Protein AF-A0A6U7CLS9-F1 (afdb_monomer_lite)

Organism: NCBI:txid156173

Radius of gyration: 16.1 Å; chains: 1; bounding box: 38×61×33 Å

Foldseek 3Di:
DPDQPQKFKFKFKQWDADDDDDDDDRPRLRFDDGDGDDQPPDDFDDADDDVVLCVVFVFKTKMKIWMAMNNRTAQWWKKFKDQVNDTFKIWIFDDQADQDPPDPRHRGTMTIMMGGDDFFTFIWMWIAGPVRRIDTNDGDPVRTDTDDTHDPPDD

Secondary structure (DSSP, 8-state):
--------EEEEEEE-----SS-------EE----------PPPPPSS--HHHHHH---EEEEEEEEEETTEE--S-EEEEEETTEEEEEE---EEPP--TT-TTTTPEEEEEEEE--TTPEEEEEEE-TT--EEEE---TT--EE------S--

Sequence (155 aa):
MSPILVTKALLALLVLGTFEYGTCASTAAIAIREVEKRQMQSASLPSQLDSSVVSAYPDSMSAVAVITIDGVDQTGGIIGAFIGDELRGVTLPRVTFPMVPGYEYGGRTAYTFLIYGEEGDTVTFMFQDGASNQYRLDTDPSQTITFAKDTEAGK

pLDDT: mean 72.74, std 22.41, range [29.53, 95.44]

Structure (mmCIF, N/CA/C/O backbone):
data_AF-A0A6U7CLS9-F1
#
_entry.id   AF-A0A6U7CLS9-F1
#
loop_
_atom_site.group_PDB
_atom_site.id
_atom_site.type_symbol
_atom_site.label_atom_id
_atom_site.label_alt_id
_atom_site.label_comp_id
_atom_site.label_asym_id
_atom_site.label_entity_id
_atom_site.label_seq_id
_atom_site.pdbx_PDB_ins_code
_atom_site.Cartn_x
_atom_site.Cartn_y
_atom_site.Cartn_z
_atom_site.occupancy
_atom_site.B_iso_or_equiv
_atom_site.auth_seq_id
_atom_site.auth_comp_id
_atom_site.auth_asym_id
_atom_site.auth_atom_id
_atom_site.pdbx_PDB_model_num
ATOM 1 N N . MET A 1 1 ? 5.422 -34.556 -3.347 1.00 36.81 1 MET A N 1
ATOM 2 C CA . MET A 1 1 ? 5.672 -33.333 -2.557 1.00 36.81 1 MET A CA 1
ATOM 3 C C . MET A 1 1 ? 5.940 -32.221 -3.551 1.00 36.81 1 MET A C 1
ATOM 5 O O . MET A 1 1 ? 6.990 -32.239 -4.178 1.00 36.81 1 MET A O 1
ATOM 9 N N . SER A 1 2 ? 4.962 -31.351 -3.801 1.00 29.53 2 SER A N 1
ATOM 10 C CA . SER A 1 2 ? 5.183 -30.176 -4.652 1.00 29.53 2 SER A CA 1
ATOM 11 C C . SER A 1 2 ? 6.082 -29.192 -3.902 1.00 29.53 2 SER A C 1
ATOM 13 O O . SER A 1 2 ? 5.854 -28.994 -2.706 1.00 29.53 2 SER A O 1
ATOM 15 N N . PRO A 1 3 ? 7.104 -28.606 -4.545 1.00 32.16 3 PRO A N 1
ATOM 16 C CA . PRO A 1 3 ? 7.940 -27.611 -3.895 1.00 32.16 3 PRO A CA 1
ATOM 17 C C . PRO A 1 3 ? 7.072 -26.410 -3.504 1.00 32.16 3 PRO A C 1
ATOM 19 O O . PRO A 1 3 ? 6.315 -25.884 -4.320 1.00 32.16 3 PRO A O 1
ATOM 22 N N . ILE A 1 4 ? 7.165 -26.006 -2.238 1.00 32.31 4 ILE A N 1
ATOM 23 C CA . ILE A 1 4 ? 6.610 -24.748 -1.744 1.00 32.31 4 ILE A CA 1
ATOM 24 C C . ILE A 1 4 ? 7.375 -23.642 -2.475 1.00 32.31 4 ILE A C 1
ATOM 26 O O . ILE A 1 4 ? 8.549 -23.405 -2.200 1.00 32.31 4 ILE A O 1
ATOM 30 N N . LEU A 1 5 ? 6.739 -23.033 -3.476 1.00 37.22 5 LEU A N 1
ATOM 31 C CA . LEU A 1 5 ? 7.309 -21.908 -4.207 1.00 37.22 5 LEU A CA 1
ATOM 32 C C . LEU A 1 5 ? 7.259 -20.689 -3.277 1.00 37.22 5 LEU A C 1
ATOM 34 O O . LEU A 1 5 ? 6.181 -20.149 -3.016 1.00 37.22 5 LEU A O 1
ATOM 38 N N . VAL A 1 6 ? 8.412 -20.318 -2.723 1.00 37.59 6 VAL A N 1
ATOM 39 C CA . VAL A 1 6 ? 8.579 -19.093 -1.936 1.00 37.59 6 VAL A CA 1
ATOM 40 C C . VAL A 1 6 ? 8.468 -17.924 -2.908 1.00 37.59 6 VAL A C 1
ATOM 42 O O . VAL A 1 6 ? 9.320 -17.782 -3.779 1.00 37.59 6 VAL A O 1
ATOM 45 N N . THR A 1 7 ? 7.397 -17.141 -2.784 1.00 44.53 7 THR A N 1
ATOM 46 C CA . THR A 1 7 ? 7.140 -15.961 -3.614 1.00 44.53 7 THR A CA 1
ATOM 47 C C . THR A 1 7 ? 7.388 -14.703 -2.782 1.00 44.53 7 THR A C 1
ATOM 49 O O . THR A 1 7 ? 6.717 -14.505 -1.774 1.00 44.53 7 THR A O 1
ATOM 52 N N . LYS A 1 8 ? 8.353 -13.877 -3.187 1.00 52.78 8 LYS A N 1
ATOM 53 C CA . LYS A 1 8 ? 8.808 -12.637 -2.540 1.00 52.78 8 LYS A CA 1
ATOM 54 C C . LYS A 1 8 ? 7.921 -11.473 -2.963 1.00 52.78 8 LYS A C 1
ATOM 56 O O . LYS A 1 8 ? 7.530 -11.438 -4.117 1.00 52.78 8 LYS A O 1
ATOM 61 N N . ALA A 1 9 ? 7.659 -10.495 -2.103 1.00 47.50 9 ALA A N 1
ATOM 62 C CA . ALA A 1 9 ? 6.965 -9.264 -2.484 1.00 47.50 9 ALA A CA 1
ATOM 63 C C . ALA A 1 9 ? 7.645 -8.034 -1.860 1.00 47.50 9 ALA A C 1
ATOM 65 O O . ALA A 1 9 ? 8.201 -8.128 -0.772 1.00 47.50 9 ALA A O 1
ATOM 66 N N . LEU A 1 10 ? 7.629 -6.904 -2.566 1.00 53.41 10 LEU A N 1
ATOM 67 C CA . LEU A 1 10 ? 8.251 -5.631 -2.207 1.00 53.41 10 LEU A CA 1
ATOM 68 C C . LEU A 1 10 ? 7.244 -4.508 -2.460 1.00 53.41 10 LEU A C 1
ATOM 70 O O . LEU A 1 10 ? 6.628 -4.448 -3.527 1.00 53.41 10 LEU A O 1
ATOM 74 N N . LEU A 1 11 ? 7.131 -3.611 -1.482 1.00 55.12 11 LEU A N 1
ATOM 75 C CA . LEU A 1 11 ? 6.315 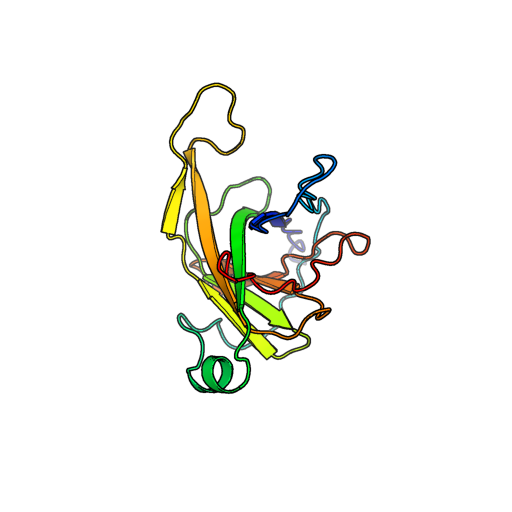-2.405 -1.527 1.00 55.12 11 LEU A CA 1
ATOM 76 C C . LEU A 1 11 ? 7.216 -1.195 -1.260 1.00 55.12 11 LEU A C 1
ATOM 78 O O . LEU A 1 11 ? 7.710 -1.022 -0.150 1.00 55.12 11 LEU A O 1
ATOM 82 N N . ALA A 1 12 ? 7.417 -0.349 -2.267 1.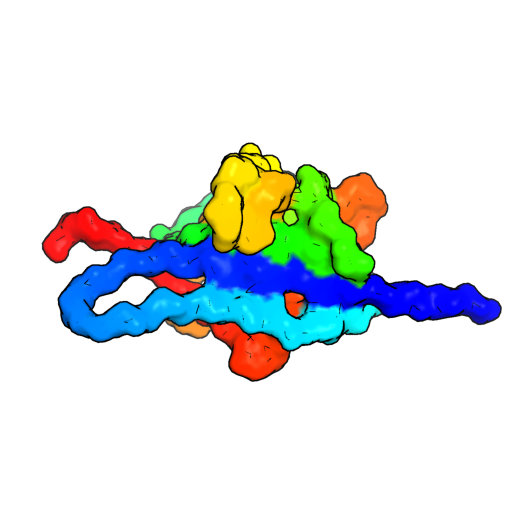00 57.91 12 ALA A N 1
ATOM 83 C CA . ALA A 1 12 ? 8.032 0.962 -2.069 1.00 57.91 12 ALA A CA 1
ATOM 84 C C . ALA A 1 12 ? 6.918 1.998 -1.892 1.00 57.91 12 ALA A C 1
ATOM 86 O O . ALA A 1 12 ? 6.199 2.252 -2.859 1.00 57.91 12 ALA A O 1
ATOM 87 N N . LEU A 1 13 ? 6.760 2.555 -0.684 1.00 54.56 13 LEU A N 1
ATOM 88 C CA . LEU A 1 13 ? 5.718 3.538 -0.376 1.00 54.56 13 LEU A CA 1
ATOM 89 C C . LEU A 1 13 ? 6.297 4.956 -0.281 1.00 54.56 13 LEU A C 1
ATOM 91 O O . LEU A 1 13 ? 7.225 5.212 0.486 1.00 54.56 13 LEU A O 1
ATOM 95 N N . LEU A 1 14 ? 5.708 5.890 -1.025 1.00 55.72 14 LEU A N 1
ATOM 96 C CA . LEU A 1 14 ? 5.905 7.324 -0.841 1.00 55.72 14 LEU A CA 1
ATOM 97 C C . LEU A 1 14 ? 4.666 7.887 -0.130 1.00 55.72 14 LEU A C 1
ATOM 99 O O . LEU A 1 14 ? 3.586 7.933 -0.723 1.00 55.72 14 LEU A O 1
ATOM 103 N N . VAL A 1 15 ? 4.825 8.290 1.132 1.00 52.12 15 VAL A N 1
ATOM 104 C CA . VAL A 1 15 ? 3.798 9.026 1.887 1.00 52.12 15 VAL A CA 1
ATOM 105 C C . VAL A 1 15 ? 4.051 10.516 1.682 1.00 52.12 15 VAL A C 1
ATOM 107 O O . VAL A 1 15 ? 5.160 11.001 1.914 1.00 52.12 15 VAL A O 1
ATOM 110 N N . LEU A 1 16 ? 3.045 11.238 1.192 1.00 49.38 16 LEU A N 1
ATOM 111 C CA . LEU A 1 16 ? 3.146 12.666 0.901 1.00 49.38 16 LEU A CA 1
ATOM 112 C C . LEU A 1 16 ? 2.577 13.465 2.079 1.00 49.38 16 LEU A C 1
ATOM 114 O O . LEU A 1 16 ? 1.377 13.675 2.151 1.00 49.38 16 LEU A O 1
ATOM 118 N N . GLY A 1 17 ? 3.441 13.922 2.987 1.00 36.91 17 GLY A N 1
ATOM 119 C CA . GLY A 1 17 ? 3.078 14.895 4.024 1.00 36.91 17 GLY A CA 1
ATOM 120 C C . GLY A 1 17 ? 3.594 16.296 3.684 1.00 36.91 17 GLY A C 1
ATOM 121 O O . GLY A 1 17 ? 4.707 16.440 3.172 1.00 36.91 17 GLY A O 1
ATOM 122 N N . THR A 1 18 ? 2.821 17.343 3.975 1.00 39.19 18 THR A N 1
ATOM 123 C CA . THR A 1 18 ? 3.306 18.735 3.942 1.00 39.19 18 THR A CA 1
ATOM 124 C C . THR A 1 18 ? 3.872 19.146 5.303 1.00 39.19 18 THR A C 1
ATOM 126 O O . THR A 1 18 ? 3.248 18.898 6.330 1.00 39.19 18 THR A O 1
ATOM 129 N N . PHE A 1 19 ? 5.051 19.780 5.306 1.00 39.16 19 PHE A N 1
ATOM 130 C CA . PHE A 1 19 ? 5.805 20.176 6.505 1.00 39.16 19 PHE A CA 1
ATOM 131 C C . PHE A 1 19 ? 5.932 21.706 6.600 1.00 39.16 19 PHE A C 1
ATOM 133 O O . PHE A 1 19 ? 6.358 22.346 5.636 1.00 39.16 19 PHE A O 1
ATOM 140 N N . GLU A 1 20 ? 5.642 22.284 7.769 1.00 38.44 20 GLU A N 1
ATOM 141 C CA . GLU A 1 20 ? 6.049 23.650 8.117 1.00 38.44 20 GLU A CA 1
ATOM 142 C C . GLU A 1 20 ? 7.467 23.647 8.721 1.00 38.44 20 GLU A C 1
ATOM 144 O O . GLU A 1 20 ? 7.766 22.903 9.648 1.00 38.44 20 GLU A O 1
ATOM 149 N N . TYR A 1 21 ? 8.338 24.476 8.136 1.00 37.03 21 TYR A N 1
ATOM 150 C CA . TYR A 1 21 ? 9.641 24.966 8.614 1.00 37.03 21 TYR A CA 1
ATOM 151 C C . TYR A 1 21 ? 10.510 24.058 9.513 1.00 37.03 21 TYR A C 1
ATOM 153 O O . TYR A 1 21 ? 10.413 24.084 10.736 1.00 37.03 21 TYR A O 1
ATOM 161 N N . GLY A 1 22 ? 11.541 23.448 8.911 1.00 34.97 22 GLY A N 1
ATOM 162 C CA . GLY A 1 22 ? 12.797 23.139 9.610 1.00 34.97 22 GLY A CA 1
ATOM 163 C C . GLY A 1 22 ? 13.329 21.725 9.393 1.00 34.97 22 GLY A C 1
ATOM 164 O O . GLY A 1 22 ? 12.819 20.768 9.955 1.00 34.97 22 GLY A O 1
ATOM 165 N N . THR A 1 23 ? 14.433 21.630 8.642 1.00 31.28 23 THR A N 1
ATOM 166 C CA . THR A 1 23 ? 15.280 20.438 8.415 1.00 31.28 23 THR A CA 1
ATOM 167 C C . THR A 1 23 ? 14.608 19.229 7.750 1.00 31.28 23 THR A C 1
ATOM 169 O O . THR A 1 23 ? 13.877 18.452 8.347 1.00 31.28 23 THR A O 1
ATOM 172 N N . CYS A 1 24 ? 14.934 19.080 6.465 1.00 37.06 24 CYS A N 1
ATOM 173 C CA . CYS A 1 24 ? 14.480 18.053 5.537 1.00 37.06 24 CYS A CA 1
ATOM 174 C C . CYS A 1 24 ? 14.824 16.628 6.006 1.00 37.06 24 CYS A C 1
ATOM 176 O O . CYS A 1 24 ? 15.984 16.220 5.966 1.00 37.06 24 CYS A O 1
ATOM 178 N N . ALA A 1 25 ? 13.797 15.863 6.365 1.00 32.41 25 ALA A N 1
ATOM 179 C CA . ALA A 1 25 ? 13.785 14.416 6.222 1.00 32.41 25 ALA A CA 1
ATOM 180 C C . ALA A 1 25 ? 12.374 14.006 5.784 1.00 32.41 25 ALA A C 1
ATOM 182 O O . ALA A 1 25 ? 11.478 13.834 6.605 1.00 32.41 25 ALA A O 1
ATOM 183 N N . SER A 1 26 ? 12.151 13.873 4.473 1.00 36.66 26 SER A N 1
ATOM 184 C CA . SER A 1 26 ? 11.050 13.039 3.995 1.00 36.66 26 SER A CA 1
ATOM 185 C C . SER A 1 26 ? 11.383 11.609 4.418 1.00 36.66 26 SER A C 1
ATOM 187 O O . SER A 1 26 ? 12.264 10.985 3.819 1.00 36.66 26 SER A O 1
ATOM 189 N N . THR A 1 27 ? 10.751 11.092 5.468 1.00 33.88 27 THR A N 1
ATOM 190 C CA . THR A 1 27 ? 10.906 9.678 5.816 1.00 33.88 27 THR A CA 1
ATOM 191 C C . THR A 1 27 ? 10.124 8.867 4.790 1.00 33.88 27 THR A C 1
ATOM 193 O O . THR A 1 27 ? 8.955 8.551 4.977 1.00 33.88 27 THR A O 1
ATOM 196 N N . ALA A 1 28 ? 10.769 8.548 3.669 1.00 35.47 28 ALA A N 1
ATOM 197 C CA . ALA A 1 28 ? 10.371 7.405 2.869 1.00 35.47 28 ALA A CA 1
ATOM 198 C C . ALA A 1 28 ? 10.652 6.164 3.724 1.00 35.47 28 ALA A C 1
ATOM 200 O O . ALA A 1 28 ? 11.810 5.797 3.931 1.00 35.47 28 ALA A O 1
ATOM 201 N N . ALA A 1 29 ? 9.609 5.546 4.271 1.00 36.50 29 ALA A N 1
ATOM 202 C CA . ALA A 1 29 ? 9.735 4.216 4.847 1.00 36.50 29 ALA A CA 1
ATOM 203 C C . ALA A 1 29 ? 9.916 3.226 3.684 1.00 36.50 29 ALA A C 1
ATOM 205 O O . ALA A 1 29 ? 8.953 2.744 3.090 1.00 36.50 29 ALA A O 1
ATOM 206 N N . ILE A 1 30 ? 11.170 2.997 3.289 1.00 36.25 30 ILE A N 1
ATOM 207 C CA . ILE A 1 30 ? 11.533 1.954 2.327 1.00 36.25 30 ILE A CA 1
ATOM 208 C C . ILE A 1 30 ? 11.671 0.660 3.118 1.00 36.25 30 ILE A C 1
ATOM 210 O O . ILE A 1 30 ? 12.746 0.351 3.640 1.00 36.25 30 ILE A O 1
ATOM 214 N N . ALA A 1 31 ? 10.580 -0.092 3.218 1.00 37.28 31 ALA A N 1
ATOM 215 C CA . ALA A 1 31 ? 10.583 -1.369 3.907 1.00 37.28 31 ALA A CA 1
ATOM 216 C C . ALA A 1 31 ? 11.083 -2.470 2.975 1.00 37.28 31 ALA A C 1
ATOM 218 O O . ALA A 1 31 ? 10.461 -2.784 1.964 1.00 37.28 31 ALA A O 1
ATOM 219 N N . ILE A 1 32 ? 12.236 -3.049 3.316 1.00 33.94 32 ILE A N 1
ATOM 220 C CA . ILE A 1 32 ? 12.917 -4.067 2.511 1.00 33.94 32 ILE A CA 1
ATOM 221 C C . ILE A 1 32 ? 12.986 -5.366 3.318 1.00 33.94 32 ILE A C 1
ATOM 223 O O . ILE A 1 32 ? 13.885 -5.488 4.145 1.00 33.94 32 ILE A O 1
ATOM 227 N N . ARG A 1 33 ? 12.114 -6.359 3.058 1.00 36.28 33 ARG A N 1
ATOM 228 C CA . ARG A 1 33 ? 12.432 -7.787 3.308 1.00 36.28 33 ARG A CA 1
ATOM 229 C C . ARG A 1 33 ? 11.422 -8.799 2.747 1.00 36.28 33 ARG A C 1
ATOM 231 O O . ARG A 1 33 ? 10.295 -8.465 2.423 1.00 36.28 33 ARG A O 1
ATOM 238 N N . GLU A 1 34 ? 11.900 -10.044 2.623 1.00 38.44 34 GLU A N 1
ATOM 239 C CA . GLU A 1 34 ? 11.202 -11.240 2.121 1.00 38.44 34 GLU A CA 1
ATOM 240 C C . GLU A 1 34 ? 9.943 -11.599 2.922 1.00 38.44 34 GLU A C 1
ATOM 242 O O . GLU A 1 34 ? 9.990 -11.669 4.149 1.00 38.44 34 GLU A O 1
ATOM 247 N N . VAL A 1 35 ? 8.858 -11.934 2.214 1.00 39.41 35 VAL A N 1
ATOM 248 C CA . VAL A 1 35 ? 7.608 -12.429 2.808 1.00 39.41 35 VAL A CA 1
ATOM 249 C C . VAL A 1 35 ? 7.396 -13.893 2.435 1.00 39.41 35 VAL A C 1
ATOM 251 O O . VAL A 1 35 ? 7.465 -14.264 1.264 1.00 39.41 35 VAL A O 1
ATOM 254 N N . GLU A 1 36 ? 7.137 -14.740 3.434 1.00 42.09 36 GLU A N 1
ATOM 255 C CA . GLU A 1 36 ? 6.694 -16.119 3.228 1.00 42.09 36 GLU A CA 1
ATOM 256 C C . GLU A 1 36 ? 5.210 -16.163 2.843 1.00 42.09 36 GLU A C 1
ATOM 258 O O . GLU A 1 36 ? 4.348 -15.516 3.437 1.00 42.09 36 GLU A O 1
ATOM 263 N N . LYS A 1 37 ? 4.899 -16.995 1.851 1.00 35.97 37 LYS A N 1
ATOM 264 C CA . LYS A 1 37 ? 3.568 -17.177 1.274 1.00 35.97 37 LYS A CA 1
ATOM 265 C C . LYS A 1 37 ? 2.591 -17.772 2.301 1.00 35.97 37 LYS A C 1
ATOM 267 O O . LYS A 1 37 ? 2.462 -18.989 2.405 1.00 35.97 37 LYS A O 1
ATOM 272 N N . ARG A 1 38 ? 1.847 -16.938 3.032 1.00 41.53 38 ARG A N 1
ATOM 273 C CA . ARG A 1 38 ? 0.609 -17.375 3.698 1.00 41.53 38 ARG A CA 1
ATOM 274 C C . ARG A 1 38 ? -0.552 -17.162 2.742 1.00 41.53 38 ARG A C 1
ATOM 276 O O . ARG A 1 38 ? -1.019 -16.043 2.568 1.00 41.53 38 ARG A O 1
ATOM 283 N N . GLN A 1 39 ? -1.018 -18.247 2.126 1.00 36.31 39 GLN A N 1
ATOM 284 C CA . GLN A 1 39 ? -2.328 -18.275 1.479 1.00 36.31 39 GLN A CA 1
ATOM 285 C C . GLN A 1 39 ? -3.381 -18.126 2.580 1.00 36.31 39 GLN A C 1
ATOM 287 O O . GLN A 1 39 ? -3.844 -19.111 3.152 1.00 36.31 39 GLN A O 1
ATOM 292 N N . MET A 1 40 ? -3.704 -16.886 2.944 1.00 44.12 40 MET A N 1
ATOM 293 C CA . MET A 1 40 ? -4.923 -16.625 3.686 1.00 44.12 40 MET A CA 1
ATOM 294 C C . MET A 1 40 ? -6.055 -16.819 2.693 1.00 44.12 40 MET A C 1
ATOM 296 O O . MET A 1 40 ? -6.155 -16.110 1.698 1.00 44.12 40 MET A O 1
ATOM 300 N N . GLN A 1 41 ? -6.872 -17.837 2.932 1.00 40.09 41 GLN A N 1
ATOM 301 C CA . GLN A 1 41 ? -8.119 -18.068 2.219 1.00 40.09 41 GLN A CA 1
ATOM 302 C C . GLN A 1 41 ? -9.124 -16.989 2.656 1.00 40.09 41 GLN A C 1
ATOM 304 O O . GLN A 1 41 ? -10.116 -17.275 3.316 1.00 40.09 41 GLN A O 1
ATOM 309 N N . SER A 1 42 ? -8.801 -15.723 2.385 1.00 49.91 42 SER A N 1
ATOM 310 C CA . SER A 1 42 ? -9.704 -14.598 2.572 1.00 49.91 42 SER A CA 1
ATOM 311 C C . SER A 1 42 ? -10.545 -14.433 1.307 1.00 49.91 42 SER A C 1
ATOM 313 O O . SER A 1 42 ? -10.170 -14.902 0.226 1.00 49.91 42 SER A O 1
ATOM 315 N N . ALA A 1 43 ? -11.715 -13.812 1.438 1.00 65.69 43 ALA A N 1
ATOM 316 C CA . ALA A 1 43 ? -12.477 -13.378 0.277 1.00 65.69 43 ALA A CA 1
ATOM 317 C C . ALA A 1 43 ? -11.575 -12.533 -0.645 1.00 65.69 43 ALA A C 1
ATOM 319 O O . ALA A 1 43 ? -10.672 -11.836 -0.179 1.00 65.69 43 ALA A O 1
ATOM 320 N N . SER A 1 44 ? -11.797 -12.606 -1.959 1.00 82.12 44 SER A N 1
ATOM 321 C CA . SER A 1 44 ? -11.090 -11.747 -2.913 1.00 82.12 44 SER A CA 1
ATOM 322 C C . SER A 1 44 ? -11.181 -10.284 -2.478 1.00 82.12 44 SER A C 1
ATOM 324 O O . SER A 1 44 ? -12.255 -9.845 -2.057 1.00 82.12 44 SER A O 1
ATOM 326 N N . LEU A 1 45 ? -10.090 -9.530 -2.624 1.00 89.12 45 LEU A N 1
ATOM 327 C CA . LEU A 1 45 ? -10.106 -8.091 -2.402 1.00 89.12 45 LEU A CA 1
ATOM 328 C C . LEU A 1 45 ? -11.200 -7.461 -3.276 1.00 89.12 45 LEU A C 1
ATOM 330 O O . LEU A 1 45 ? -11.277 -7.770 -4.472 1.00 89.12 45 LEU A O 1
ATOM 334 N N . PRO A 1 46 ? -12.054 -6.594 -2.710 1.00 90.75 46 PRO A N 1
ATOM 335 C CA . PRO A 1 46 ? -13.038 -5.880 -3.504 1.00 90.75 46 PRO A CA 1
ATOM 336 C C . PRO A 1 46 ? -12.326 -4.892 -4.434 1.00 90.75 46 PRO A C 1
ATOM 338 O O . PRO A 1 46 ? -11.222 -4.436 -4.159 1.00 90.75 46 PRO A O 1
ATOM 341 N N . SER A 1 47 ? -12.961 -4.512 -5.540 1.00 88.56 47 SER A N 1
ATOM 342 C CA . SER A 1 47 ? -12.407 -3.496 -6.446 1.00 88.56 47 SER A CA 1
ATOM 343 C C . SER A 1 47 ? -12.579 -2.061 -5.933 1.00 88.56 47 SER A C 1
ATOM 345 O O . SER A 1 47 ? -12.045 -1.131 -6.536 1.00 88.56 47 SER A O 1
ATOM 347 N N . GLN A 1 48 ? -13.377 -1.863 -4.879 1.00 90.25 48 GLN A N 1
ATOM 348 C CA . GLN A 1 48 ? -13.725 -0.566 -4.296 1.00 90.25 48 GLN A CA 1
ATOM 349 C C . GLN A 1 48 ? -13.917 -0.692 -2.783 1.00 90.25 48 GLN A C 1
ATOM 351 O O . GLN A 1 48 ? -14.281 -1.759 -2.289 1.00 90.25 48 GLN A O 1
ATOM 356 N N . LEU A 1 49 ? -13.644 0.396 -2.062 1.00 92.25 49 LEU A N 1
ATOM 357 C CA . LEU A 1 49 ? -13.853 0.476 -0.621 1.00 92.25 49 LEU A CA 1
ATOM 358 C C . LEU A 1 49 ? -15.346 0.678 -0.334 1.00 92.25 49 LEU A C 1
ATOM 360 O O . LEU A 1 49 ? -16.028 1.374 -1.088 1.00 92.25 49 LEU A O 1
ATOM 364 N N . ASP A 1 50 ? -15.850 0.090 0.749 1.00 91.88 50 ASP A N 1
ATOM 365 C CA . ASP A 1 50 ? -17.227 0.322 1.180 1.00 91.88 50 ASP A CA 1
ATOM 366 C C . ASP A 1 50 ? -17.403 1.779 1.643 1.00 91.88 50 ASP A C 1
ATOM 368 O O . ASP A 1 50 ? -16.587 2.319 2.392 1.00 91.88 50 ASP A O 1
ATOM 372 N N . SER A 1 51 ? -18.488 2.423 1.210 1.00 89.75 51 SER A N 1
ATOM 373 C CA . SER A 1 51 ? -18.815 3.802 1.595 1.00 89.75 51 SER A CA 1
ATOM 374 C C . SER A 1 51 ? -18.981 4.003 3.106 1.00 89.75 51 SER A C 1
ATOM 376 O O . SER A 1 51 ? -18.761 5.107 3.601 1.00 89.75 51 SER A O 1
ATOM 378 N N . SER A 1 52 ? -19.340 2.950 3.846 1.00 91.69 52 SER A N 1
ATOM 379 C CA . SER A 1 52 ? -19.458 2.991 5.304 1.00 91.69 52 SER A CA 1
ATOM 380 C C . SER A 1 52 ? -18.120 3.288 5.981 1.00 91.69 52 SER A C 1
ATOM 382 O O . SER A 1 52 ? -18.089 4.100 6.904 1.00 91.69 52 SER A O 1
ATOM 384 N N . VAL A 1 53 ? -17.013 2.740 5.468 1.00 92.06 53 VAL A N 1
ATOM 385 C CA . VAL A 1 53 ? -15.657 3.020 5.971 1.00 92.06 53 VAL A CA 1
ATOM 386 C C . VAL A 1 53 ? -15.328 4.501 5.799 1.00 92.06 53 VAL A C 1
ATOM 388 O O . VAL A 1 53 ? -14.901 5.154 6.745 1.00 92.06 53 VAL A O 1
ATOM 391 N N . VAL A 1 54 ? -15.616 5.066 4.624 1.00 90.69 54 VAL A N 1
ATOM 392 C CA . VAL A 1 54 ? -15.390 6.495 4.342 1.00 90.69 54 VAL A CA 1
ATOM 393 C C . VAL A 1 54 ? -16.197 7.387 5.290 1.00 90.69 54 VAL A C 1
ATOM 395 O O . VAL A 1 54 ? -15.727 8.437 5.709 1.00 90.69 54 VAL A O 1
ATOM 398 N N . SER A 1 55 ? -17.417 6.977 5.649 1.00 90.88 55 SER A N 1
ATOM 399 C CA . SER A 1 55 ? -18.246 7.734 6.596 1.00 90.88 55 SER A CA 1
ATOM 400 C C . SER A 1 55 ? -17.829 7.572 8.061 1.00 90.88 55 SER A C 1
ATOM 402 O O . SER A 1 55 ? -18.114 8.453 8.869 1.00 90.88 55 SER A O 1
ATOM 404 N N . ALA A 1 56 ? -17.182 6.456 8.407 1.00 94.31 56 ALA A N 1
ATOM 405 C CA . ALA A 1 56 ? -16.736 6.164 9.765 1.00 94.31 56 ALA A CA 1
ATOM 406 C C . ALA A 1 56 ? -15.407 6.857 10.103 1.00 94.31 56 ALA A C 1
ATOM 408 O O . ALA A 1 56 ? -15.199 7.235 11.253 1.00 94.31 56 ALA A O 1
ATOM 409 N N . TYR A 1 57 ? -14.546 7.058 9.102 1.00 93.00 57 TYR A N 1
ATOM 410 C CA . TYR A 1 57 ? -13.200 7.606 9.262 1.00 93.00 57 TYR A CA 1
ATOM 411 C C . TYR A 1 57 ? -13.053 8.887 8.435 1.00 93.00 57 TYR A C 1
ATOM 413 O O . TYR A 1 57 ? -12.863 8.810 7.221 1.00 93.00 57 TYR A O 1
ATOM 421 N N . PRO A 1 58 ? -13.168 10.072 9.063 1.00 87.25 58 PRO A N 1
ATOM 422 C CA . PRO A 1 58 ? -13.141 11.347 8.348 1.00 87.25 58 PRO A CA 1
ATOM 423 C C . PRO A 1 58 ? -11.743 11.726 7.842 1.00 87.25 58 PRO A C 1
ATOM 425 O O . PRO A 1 58 ? -11.636 12.526 6.914 1.00 87.25 58 PRO A O 1
ATOM 428 N N . ASP A 1 59 ? -10.692 11.166 8.443 1.00 91.44 59 ASP A N 1
ATOM 429 C CA . ASP A 1 59 ? -9.306 11.410 8.064 1.00 91.44 59 ASP A CA 1
ATOM 430 C C . ASP A 1 59 ? -8.836 10.387 7.016 1.00 91.44 59 ASP A C 1
ATOM 432 O O . ASP A 1 59 ? -9.198 9.204 7.045 1.00 91.44 59 ASP A O 1
ATOM 436 N N . SER A 1 60 ? -7.982 10.838 6.095 1.00 90.88 60 SER A N 1
ATOM 437 C CA . SER A 1 60 ? -7.364 9.988 5.074 1.00 90.88 60 SER A CA 1
ATOM 438 C C . SER A 1 60 ? -5.865 10.235 4.947 1.00 90.88 60 SER A C 1
ATOM 440 O O . SER A 1 60 ? -5.419 11.353 5.165 1.00 90.88 60 SER A O 1
ATOM 442 N N . MET A 1 61 ? -5.113 9.217 4.537 1.00 89.12 61 MET A N 1
ATOM 443 C CA . MET A 1 61 ? -3.698 9.278 4.167 1.00 89.12 61 MET A CA 1
ATOM 444 C C . MET A 1 61 ? -3.538 8.924 2.686 1.00 89.12 61 MET A C 1
ATOM 446 O O . MET A 1 61 ? -4.058 7.899 2.229 1.00 89.12 61 MET A O 1
ATOM 450 N N . SER A 1 62 ? -2.778 9.730 1.948 1.00 86.88 62 SER A N 1
ATOM 451 C CA . SER A 1 62 ? -2.421 9.469 0.554 1.00 86.88 62 SER A CA 1
ATOM 452 C C . SER A 1 62 ? -1.115 8.689 0.444 1.00 86.88 62 SER A C 1
ATOM 454 O O . SER A 1 62 ? -0.085 9.066 1.006 1.00 86.88 62 SER A O 1
ATOM 456 N N . ALA A 1 63 ? -1.133 7.620 -0.352 1.00 84.69 63 ALA A N 1
ATOM 457 C CA . ALA A 1 63 ? 0.039 6.784 -0.559 1.00 84.69 63 ALA A CA 1
ATOM 458 C C . ALA A 1 63 ? 0.251 6.434 -2.037 1.00 84.69 63 ALA A C 1
ATOM 460 O O . ALA A 1 63 ? -0.697 6.209 -2.799 1.00 84.69 63 ALA A O 1
ATOM 461 N N . VAL A 1 64 ? 1.523 6.373 -2.437 1.00 86.81 64 VAL A N 1
ATOM 462 C CA . VAL A 1 64 ? 1.940 5.913 -3.766 1.00 86.81 64 VAL A CA 1
ATOM 463 C C . VAL A 1 64 ? 2.854 4.711 -3.621 1.00 86.81 64 VAL A C 1
ATOM 465 O O . VAL A 1 64 ? 3.854 4.781 -2.914 1.00 86.81 64 VAL A O 1
ATOM 468 N N . ALA A 1 65 ? 2.517 3.624 -4.308 1.00 85.69 65 ALA A N 1
ATOM 469 C CA . ALA A 1 65 ? 3.191 2.345 -4.193 1.00 85.69 65 ALA A CA 1
ATOM 470 C C . ALA A 1 65 ? 3.694 1.816 -5.537 1.00 85.69 65 ALA A C 1
ATOM 472 O O . ALA A 1 65 ? 2.986 1.891 -6.542 1.00 85.69 65 ALA A O 1
ATOM 473 N N . VAL A 1 66 ? 4.875 1.196 -5.534 1.00 88.00 66 VAL A N 1
ATOM 474 C CA . VAL A 1 66 ? 5.303 0.267 -6.591 1.00 88.00 66 VAL A CA 1
ATOM 475 C C . VAL A 1 66 ? 5.418 -1.128 -5.999 1.00 88.00 66 VAL A C 1
ATOM 477 O O . VAL A 1 66 ? 6.025 -1.302 -4.940 1.00 88.00 66 VAL A O 1
ATOM 480 N N . ILE A 1 67 ? 4.819 -2.102 -6.685 1.00 87.12 67 ILE A N 1
ATOM 481 C CA . ILE A 1 67 ? 4.734 -3.489 -6.230 1.00 87.12 67 ILE A CA 1
ATOM 482 C C . ILE A 1 67 ? 5.666 -4.346 -7.073 1.00 87.12 67 ILE A C 1
ATOM 484 O O . ILE A 1 67 ? 5.541 -4.380 -8.297 1.00 87.12 67 ILE A O 1
ATOM 488 N N . THR A 1 68 ? 6.558 -5.079 -6.422 1.00 85.06 68 THR A N 1
ATOM 489 C CA . THR A 1 68 ? 7.432 -6.056 -7.080 1.00 85.06 68 THR A CA 1
ATOM 490 C C . THR A 1 68 ? 7.252 -7.400 -6.404 1.00 85.06 68 THR A C 1
ATOM 492 O O . THR A 1 68 ? 7.355 -7.483 -5.190 1.00 85.06 68 THR A O 1
ATOM 495 N N . ILE A 1 69 ? 7.002 -8.459 -7.167 1.00 84.56 69 ILE A N 1
ATOM 496 C CA . ILE A 1 69 ? 6.848 -9.822 -6.651 1.00 84.56 69 ILE A CA 1
ATOM 497 C C . ILE A 1 69 ? 7.858 -10.722 -7.353 1.00 84.56 69 ILE A C 1
ATOM 499 O O . ILE A 1 69 ? 7.944 -10.705 -8.574 1.00 84.56 69 ILE A O 1
ATOM 503 N N . ASP A 1 70 ? 8.670 -11.457 -6.595 1.00 83.06 70 ASP A N 1
ATOM 504 C CA . ASP A 1 70 ? 9.774 -12.284 -7.097 1.00 83.06 70 ASP A CA 1
ATOM 505 C C . ASP A 1 70 ? 10.745 -11.513 -8.009 1.00 83.06 70 ASP A C 1
ATOM 507 O O . ASP A 1 70 ? 11.290 -12.046 -8.973 1.00 83.06 70 ASP A O 1
ATOM 511 N N . GLY A 1 71 ? 10.968 -10.228 -7.708 1.00 82.50 71 GLY A N 1
ATOM 512 C CA . GLY A 1 71 ? 11.801 -9.340 -8.529 1.00 82.50 71 GLY A CA 1
ATOM 513 C C . GLY A 1 71 ? 11.121 -8.837 -9.811 1.00 82.50 71 GLY A C 1
ATOM 514 O O . GLY A 1 71 ? 11.764 -8.149 -10.598 1.00 82.50 71 GLY A O 1
ATOM 515 N N . VAL A 1 72 ? 9.837 -9.146 -10.016 1.00 87.38 72 VAL A N 1
ATOM 516 C CA . VAL A 1 72 ? 9.041 -8.724 -11.174 1.00 87.38 72 VAL A CA 1
ATOM 517 C C . VAL A 1 72 ? 8.036 -7.651 -10.774 1.00 87.38 72 VAL A C 1
ATOM 519 O O . VAL A 1 72 ? 7.179 -7.867 -9.913 1.00 87.38 72 VAL A O 1
ATOM 522 N N . ASP A 1 73 ? 8.112 -6.496 -11.426 1.00 89.12 73 ASP A N 1
ATOM 523 C CA . ASP A 1 73 ? 7.166 -5.403 -11.213 1.00 89.12 73 ASP A CA 1
ATOM 524 C C . ASP A 1 73 ? 5.751 -5.790 -11.643 1.00 89.12 73 ASP A C 1
ATOM 526 O O . ASP A 1 73 ? 5.519 -6.281 -12.749 1.00 89.12 73 ASP A O 1
ATOM 530 N N . GLN A 1 74 ? 4.793 -5.538 -10.757 1.00 90.88 74 GLN A N 1
ATOM 531 C CA . GLN A 1 74 ? 3.391 -5.840 -10.990 1.00 90.88 74 GLN A CA 1
ATOM 532 C C . GLN A 1 74 ? 2.706 -4.655 -11.665 1.00 90.88 74 GLN A C 1
ATOM 534 O O . GLN A 1 74 ? 2.535 -3.583 -11.082 1.00 90.88 74 GLN A O 1
ATOM 539 N N . THR A 1 75 ? 2.266 -4.868 -12.900 1.00 92.94 75 THR A N 1
ATOM 540 C CA . THR A 1 75 ? 1.563 -3.867 -13.717 1.00 92.94 75 THR A CA 1
ATOM 541 C C . THR A 1 75 ? 0.037 -3.984 -13.641 1.00 92.94 75 THR A C 1
ATOM 543 O O . THR A 1 75 ? -0.673 -3.127 -14.159 1.00 92.94 75 THR A O 1
ATOM 546 N N . GLY A 1 76 ? -0.472 -5.033 -12.992 1.00 92.19 76 GLY A N 1
ATOM 547 C CA . GLY A 1 76 ? -1.892 -5.339 -12.826 1.00 92.19 76 GLY A CA 1
ATOM 548 C C . GLY A 1 76 ? -2.155 -5.973 -11.464 1.00 92.19 76 GLY A C 1
ATOM 549 O O . GLY A 1 76 ? -1.246 -6.567 -10.901 1.00 92.19 76 GLY A O 1
ATOM 550 N N . GLY A 1 77 ? -3.386 -5.879 -10.958 1.00 93.12 77 GLY A N 1
ATOM 551 C CA . GLY A 1 77 ? -3.785 -6.431 -9.658 1.00 93.12 77 GLY A CA 1
ATOM 552 C C . GLY A 1 77 ? -4.496 -5.407 -8.777 1.00 93.12 77 GLY A C 1
ATOM 553 O O . GLY A 1 77 ? -4.744 -4.277 -9.201 1.00 93.12 77 GLY A O 1
ATOM 554 N N . ILE A 1 78 ? -4.836 -5.815 -7.558 1.00 94.25 78 ILE A N 1
ATOM 555 C CA . ILE A 1 78 ? -5.506 -4.985 -6.549 1.00 94.25 78 ILE A CA 1
ATOM 556 C C . ILE A 1 78 ? -4.609 -4.912 -5.322 1.00 94.25 78 ILE A C 1
ATOM 558 O O . ILE A 1 78 ? -4.123 -5.942 -4.865 1.00 94.25 78 ILE A O 1
ATOM 562 N N . ILE A 1 79 ? -4.416 -3.721 -4.762 1.00 92.81 79 ILE A N 1
ATOM 563 C CA . ILE A 1 79 ? -3.809 -3.559 -3.436 1.00 92.81 79 ILE A CA 1
ATOM 564 C C . ILE A 1 79 ? -4.876 -3.126 -2.437 1.00 92.81 79 ILE A C 1
ATOM 566 O O . ILE A 1 79 ? -5.642 -2.205 -2.711 1.00 92.81 79 ILE A O 1
ATOM 570 N N . GLY A 1 80 ? -4.915 -3.799 -1.292 1.00 93.38 80 GLY A N 1
ATOM 571 C CA . GLY A 1 80 ? -5.713 -3.442 -0.128 1.00 93.3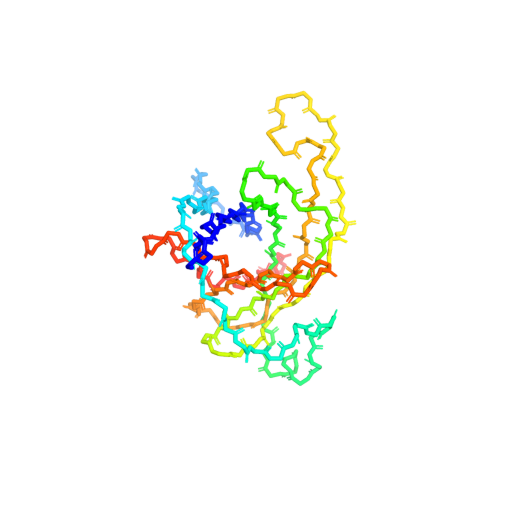8 80 GLY A CA 1
ATOM 572 C C . GLY A 1 80 ? -4.813 -3.010 1.026 1.00 93.38 80 GLY A C 1
ATOM 573 O O . GLY A 1 80 ? -3.781 -3.635 1.272 1.00 93.38 80 GLY A O 1
ATOM 574 N N . ALA A 1 81 ? -5.212 -1.956 1.727 1.00 92.25 81 ALA A N 1
ATOM 575 C CA . ALA A 1 81 ? -4.595 -1.476 2.954 1.00 92.25 81 ALA A CA 1
ATOM 576 C C . ALA A 1 81 ? -5.514 -1.766 4.137 1.00 92.25 81 ALA A C 1
ATOM 578 O O . ALA A 1 81 ? -6.718 -1.527 4.055 1.00 92.25 81 ALA A O 1
ATOM 579 N N . PHE A 1 82 ? -4.941 -2.271 5.220 1.00 92.62 82 PHE A N 1
ATOM 580 C CA . PHE A 1 82 ? -5.658 -2.802 6.368 1.00 92.62 82 PHE A CA 1
ATOM 581 C C . PHE A 1 82 ? -5.167 -2.168 7.661 1.00 92.62 82 PHE A C 1
ATOM 583 O O . PHE A 1 82 ? -3.959 -2.007 7.844 1.00 92.62 82 PHE A O 1
ATOM 590 N N . ILE A 1 83 ? -6.100 -1.887 8.566 1.00 91.50 83 ILE A N 1
ATOM 591 C CA . ILE A 1 83 ? -5.831 -1.529 9.962 1.00 91.50 83 ILE A CA 1
ATOM 592 C C . IL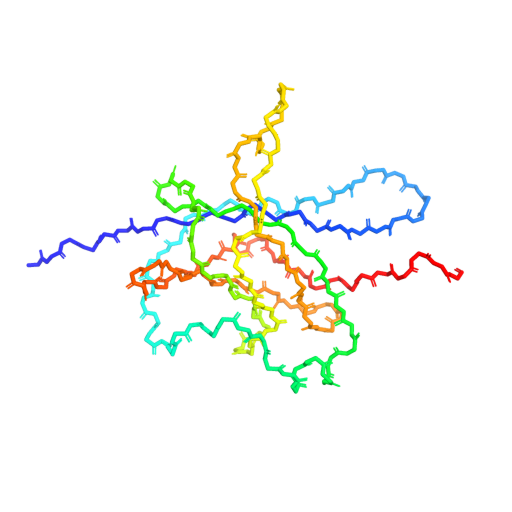E A 1 83 ? -6.442 -2.643 10.813 1.00 91.50 83 ILE A C 1
ATOM 594 O O . ILE A 1 83 ? -7.656 -2.852 10.805 1.00 91.50 83 ILE A O 1
ATOM 598 N N . GLY A 1 84 ? -5.589 -3.431 11.472 1.00 90.50 84 GLY A N 1
ATOM 599 C CA . GLY A 1 84 ? -6.003 -4.728 12.014 1.00 90.50 84 GLY A CA 1
ATOM 600 C C . GLY A 1 84 ? -6.525 -5.642 10.898 1.00 90.50 84 GLY A C 1
ATOM 601 O O . GLY A 1 84 ? -5.805 -5.911 9.937 1.00 90.50 84 GLY A O 1
ATOM 602 N N . ASP A 1 85 ? -7.783 -6.072 11.017 1.00 90.31 85 ASP A N 1
ATOM 603 C CA . ASP A 1 85 ? -8.468 -6.927 10.035 1.00 90.31 85 ASP A CA 1
ATOM 604 C C . ASP A 1 85 ? -9.407 -6.143 9.094 1.00 90.31 85 ASP A C 1
ATOM 606 O O . ASP A 1 85 ? -10.034 -6.725 8.206 1.00 90.31 85 ASP A O 1
ATOM 610 N N . GLU A 1 86 ? -9.531 -4.824 9.268 1.00 93.50 86 GLU A N 1
ATOM 611 C CA . GLU A 1 86 ? -10.464 -4.001 8.500 1.00 93.50 86 GLU A CA 1
ATOM 612 C C . GLU A 1 86 ? -9.797 -3.418 7.251 1.00 93.50 86 GLU A C 1
ATOM 614 O O . GLU A 1 86 ? -8.720 -2.825 7.328 1.00 93.50 86 GLU A O 1
ATOM 619 N N . LEU A 1 87 ? -10.447 -3.558 6.090 1.00 94.50 87 LEU A N 1
ATOM 620 C CA . LEU A 1 87 ? -9.996 -2.941 4.844 1.00 94.50 87 LEU A CA 1
ATOM 621 C C . LEU A 1 87 ? -10.291 -1.437 4.877 1.00 94.50 87 LEU A C 1
ATOM 623 O O . LEU A 1 87 ? -11.444 -1.024 4.963 1.00 94.50 87 LEU A O 1
ATOM 627 N N . ARG A 1 88 ? -9.242 -0.627 4.752 1.00 95.44 88 ARG A N 1
ATOM 628 C CA . ARG A 1 88 ? -9.271 0.835 4.902 1.00 95.44 88 ARG A CA 1
ATOM 629 C C . ARG A 1 88 ? -8.834 1.613 3.677 1.00 95.44 88 ARG A C 1
ATOM 631 O O . ARG A 1 88 ? -9.004 2.824 3.617 1.00 95.44 88 ARG A O 1
ATOM 638 N N . GLY A 1 89 ? -8.291 0.930 2.685 1.00 94.38 89 GLY A N 1
ATOM 639 C CA . GLY A 1 89 ? -7.963 1.515 1.397 1.00 94.38 89 GLY A CA 1
ATOM 640 C C . GLY A 1 89 ? -7.886 0.420 0.356 1.00 94.38 89 GLY A C 1
ATOM 641 O O . GLY A 1 89 ? -7.482 -0.700 0.660 1.00 94.38 89 GLY A O 1
ATOM 642 N N . VAL A 1 90 ? -8.281 0.725 -0.874 1.00 95.25 90 VAL A N 1
ATOM 643 C CA . VAL A 1 90 ? -8.126 -0.209 -1.985 1.00 95.25 90 VAL A CA 1
ATOM 644 C C . VAL A 1 90 ? -7.872 0.541 -3.275 1.00 95.25 90 VAL A C 1
ATOM 646 O O . VAL A 1 90 ? -8.441 1.610 -3.504 1.00 95.25 90 VAL A O 1
ATOM 649 N N . THR A 1 91 ? -7.010 -0.003 -4.127 1.00 94.44 91 THR A N 1
ATOM 650 C CA . THR A 1 91 ? -6.791 0.578 -5.447 1.00 94.44 91 THR A CA 1
ATOM 651 C C . THR A 1 91 ? -6.347 -0.430 -6.484 1.00 94.44 91 THR A C 1
ATOM 653 O O . THR A 1 91 ? -5.920 -1.548 -6.198 1.00 94.44 91 THR A O 1
ATOM 656 N N . LEU A 1 92 ? -6.435 0.049 -7.713 1.00 93.00 92 LEU A N 1
ATOM 657 C CA . LEU A 1 92 ? -5.972 -0.564 -8.940 1.00 93.00 92 LEU A CA 1
ATOM 658 C C . LEU A 1 92 ? -4.778 0.262 -9.455 1.00 93.00 92 LEU A C 1
ATOM 660 O O . LEU A 1 92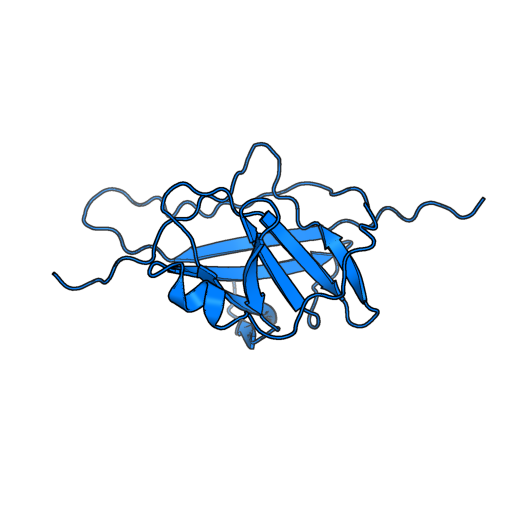 ? -4.638 1.433 -9.081 1.00 93.00 92 LEU A O 1
ATOM 664 N N . PRO A 1 93 ? -3.919 -0.296 -10.320 1.00 88.06 93 PRO A N 1
ATOM 665 C CA . PRO A 1 93 ? -2.844 0.478 -10.936 1.00 88.06 93 PRO A CA 1
ATOM 666 C C . PRO A 1 93 ? -3.425 1.686 -11.680 1.00 88.06 93 PRO A C 1
ATOM 668 O O . PRO A 1 93 ? -4.417 1.561 -12.403 1.00 88.06 93 PRO A O 1
ATOM 671 N N . ARG A 1 94 ? -2.824 2.868 -11.492 1.00 82.69 94 ARG A N 1
ATOM 672 C CA . ARG A 1 94 ? -3.350 4.120 -12.065 1.00 82.69 94 ARG A CA 1
ATOM 673 C C . ARG A 1 94 ? -2.441 4.752 -13.096 1.00 82.69 94 ARG A C 1
ATOM 675 O O . ARG A 1 94 ? -2.921 5.176 -14.142 1.00 82.69 94 ARG A O 1
ATOM 682 N N . VAL A 1 95 ? -1.158 4.883 -12.777 1.00 84.81 95 VAL A N 1
ATOM 683 C CA . VAL A 1 95 ? -0.225 5.674 -13.582 1.00 84.81 95 VAL A CA 1
ATOM 684 C C . VAL A 1 95 ? 1.083 4.927 -13.755 1.00 84.81 95 VAL A C 1
ATOM 686 O O . VAL A 1 95 ? 1.555 4.263 -12.840 1.00 84.81 95 VAL A O 1
ATOM 689 N N . THR A 1 96 ? 1.691 5.052 -14.926 1.00 88.81 96 THR A N 1
ATOM 690 C CA . THR A 1 96 ? 3.087 4.664 -15.128 1.00 88.81 96 THR A CA 1
ATOM 691 C C . THR A 1 96 ? 3.935 5.911 -14.953 1.00 88.81 96 THR A C 1
ATOM 693 O O . THR A 1 96 ? 3.647 6.944 -15.560 1.00 88.81 96 THR A O 1
ATOM 696 N N . PHE A 1 97 ? 4.966 5.838 -14.115 1.00 84.19 97 PHE A N 1
ATOM 697 C CA . PHE A 1 97 ? 5.871 6.966 -13.945 1.00 84.19 97 PHE A CA 1
ATOM 698 C C . PHE A 1 97 ? 6.595 7.273 -15.263 1.00 84.19 97 PHE A C 1
ATOM 700 O O . PHE A 1 97 ? 7.058 6.344 -15.935 1.00 84.19 97 PHE A O 1
ATOM 707 N N . PRO A 1 98 ? 6.743 8.555 -15.641 1.00 84.44 98 PRO A N 1
ATOM 708 C CA . PRO A 1 98 ? 7.501 8.912 -16.830 1.00 84.44 98 PRO A CA 1
ATOM 709 C C . PRO A 1 98 ? 8.958 8.457 -16.688 1.00 84.44 98 PRO A C 1
ATOM 711 O O . PRO A 1 98 ? 9.541 8.506 -15.604 1.00 84.44 98 PRO A O 1
ATOM 714 N N . MET A 1 99 ? 9.566 8.024 -17.794 1.00 85.38 99 MET A N 1
ATOM 715 C CA . MET A 1 99 ? 10.997 7.729 -17.816 1.00 85.38 99 MET A CA 1
ATOM 716 C C . MET A 1 99 ? 11.781 9.041 -17.746 1.00 85.38 99 MET A C 1
ATOM 718 O O . MET A 1 99 ? 11.832 9.797 -18.715 1.00 85.38 99 MET A O 1
ATOM 722 N N . VAL A 1 100 ? 12.392 9.304 -16.593 1.00 86.50 100 VAL A N 1
ATOM 723 C CA . VAL A 1 100 ? 13.280 10.448 -16.367 1.00 86.50 100 VAL A CA 1
ATOM 724 C C . VAL A 1 100 ? 14.678 9.905 -16.057 1.00 86.50 100 VAL A C 1
ATOM 726 O O . VAL A 1 100 ? 14.802 9.053 -15.175 1.00 86.50 100 VAL A O 1
ATOM 729 N N . PRO A 1 101 ? 15.741 10.347 -16.758 1.00 86.00 101 PRO A N 1
ATOM 730 C CA . PRO A 1 101 ? 17.103 9.905 -16.467 1.00 86.00 101 PRO A CA 1
ATOM 731 C C . PRO A 1 101 ? 17.470 10.118 -14.993 1.00 86.00 101 PRO A C 1
ATOM 733 O O . PRO A 1 101 ? 17.314 11.215 -14.465 1.00 86.00 101 PRO A O 1
ATOM 736 N N . GLY A 1 102 ? 17.956 9.064 -14.333 1.00 82.88 102 GLY A N 1
ATOM 737 C CA . GLY A 1 102 ? 18.328 9.097 -12.913 1.00 82.88 102 GLY A CA 1
ATOM 738 C C . GLY A 1 102 ? 17.171 8.907 -11.925 1.00 82.88 102 GLY A C 1
ATOM 739 O O . GLY A 1 102 ? 17.423 8.874 -10.725 1.00 82.88 102 GLY A O 1
ATOM 740 N N . TYR A 1 103 ? 15.926 8.747 -12.390 1.00 79.50 103 TYR A N 1
ATOM 741 C CA . TYR A 1 103 ? 14.794 8.423 -11.522 1.00 79.50 103 TYR A CA 1
ATOM 742 C C . TYR A 1 103 ? 14.581 6.908 -11.435 1.00 79.50 103 TYR A C 1
ATOM 744 O O . TYR A 1 103 ? 14.196 6.270 -12.413 1.00 79.50 103 TYR A O 1
ATOM 752 N N . GLU A 1 104 ? 14.801 6.339 -10.248 1.00 81.00 104 GLU A N 1
ATOM 753 C CA . GLU A 1 104 ? 14.745 4.890 -9.988 1.00 81.00 104 GLU A CA 1
ATOM 754 C C . GLU A 1 104 ? 13.388 4.250 -10.326 1.00 81.00 104 GLU A C 1
ATOM 756 O O . GLU A 1 104 ? 13.322 3.079 -10.695 1.00 81.00 104 GLU A O 1
ATOM 761 N N . TYR A 1 105 ? 12.300 5.020 -10.250 1.00 81.12 105 TYR A N 1
ATOM 762 C CA . TYR A 1 105 ? 10.952 4.517 -10.514 1.00 81.12 105 TYR A CA 1
ATOM 763 C C . TYR A 1 105 ? 10.457 4.778 -11.943 1.00 81.12 105 TYR A C 1
ATOM 765 O O . TYR A 1 105 ? 9.318 4.442 -12.264 1.00 81.12 105 TYR A O 1
ATOM 773 N N . GLY A 1 106 ? 11.288 5.357 -12.817 1.00 86.75 106 GLY A N 1
ATOM 774 C CA . GLY A 1 106 ? 10.911 5.661 -14.197 1.00 86.75 106 GLY A CA 1
ATOM 775 C C . GLY A 1 106 ? 10.474 4.413 -14.972 1.00 86.75 106 GLY A C 1
ATOM 776 O O . GLY A 1 106 ? 11.176 3.407 -14.992 1.00 86.75 106 GLY A O 1
ATOM 777 N N . GLY A 1 107 ? 9.307 4.473 -15.618 1.00 87.00 107 GLY A N 1
ATOM 778 C CA . GLY A 1 107 ? 8.728 3.347 -16.359 1.00 87.00 107 GLY A CA 1
ATOM 779 C C . GLY A 1 107 ? 8.019 2.294 -15.497 1.00 87.00 107 GLY A C 1
ATOM 780 O O . GLY A 1 107 ? 7.419 1.374 -16.051 1.00 87.00 107 GLY A O 1
ATOM 781 N N . ARG A 1 108 ? 8.034 2.422 -14.163 1.00 89.19 108 ARG A N 1
ATOM 782 C CA . ARG A 1 108 ? 7.338 1.500 -13.252 1.00 89.19 108 ARG A CA 1
ATOM 783 C C . ARG A 1 108 ? 5.876 1.913 -13.073 1.00 89.19 108 ARG A C 1
ATOM 785 O O . ARG A 1 108 ? 5.523 3.089 -13.186 1.00 89.19 108 ARG A O 1
ATOM 792 N N . THR A 1 109 ? 5.015 0.932 -12.806 1.00 91.06 109 THR A N 1
ATOM 793 C CA . THR A 1 109 ? 3.585 1.171 -12.559 1.00 91.06 109 THR A CA 1
ATOM 794 C C . THR A 1 109 ? 3.358 1.536 -11.100 1.00 91.06 109 THR A C 1
ATOM 796 O O . THR A 1 109 ? 3.783 0.815 -10.200 1.00 91.06 109 THR A O 1
ATOM 799 N N . ALA A 1 110 ? 2.675 2.654 -10.887 1.00 88.62 110 ALA A N 1
ATOM 800 C CA . ALA A 1 110 ? 2.324 3.174 -9.584 1.00 88.62 110 ALA A CA 1
ATOM 801 C C . ALA A 1 110 ? 0.854 2.899 -9.249 1.00 88.62 110 ALA A C 1
ATOM 803 O O . ALA A 1 110 ? -0.064 3.079 -10.063 1.00 88.62 110 ALA A O 1
ATOM 804 N N . TYR A 1 111 ? 0.648 2.537 -7.993 1.00 89.88 111 TYR A N 1
ATOM 805 C CA . TYR A 1 111 ? -0.642 2.397 -7.346 1.00 89.88 111 TYR A CA 1
ATOM 806 C C . TYR A 1 111 ? -0.811 3.611 -6.445 1.00 89.88 111 TYR A C 1
ATOM 808 O O . TYR A 1 111 ? -0.043 3.793 -5.505 1.00 89.88 111 TYR A O 1
ATOM 816 N N . THR A 1 112 ? -1.785 4.462 -6.748 1.00 87.44 112 THR A N 1
ATOM 817 C CA . THR A 1 112 ? -2.103 5.637 -5.931 1.00 87.44 112 THR A CA 1
ATOM 818 C C . THR A 1 112 ? -3.417 5.400 -5.212 1.00 87.44 112 THR A C 1
ATOM 820 O O . THR A 1 112 ? -4.405 4.981 -5.833 1.00 87.44 112 THR A O 1
ATOM 823 N N . PHE A 1 113 ? -3.432 5.606 -3.897 1.00 87.56 113 PHE A N 1
ATOM 824 C CA . PHE A 1 113 ? -4.608 5.299 -3.099 1.00 87.56 113 PHE A CA 1
ATOM 825 C C . PHE A 1 113 ? -4.720 6.097 -1.819 1.00 87.56 113 PHE A C 1
ATOM 827 O O . PHE A 1 113 ? -3.730 6.563 -1.263 1.00 87.56 113 PHE A O 1
ATOM 834 N N . LEU A 1 114 ? -5.975 6.227 -1.399 1.00 91.19 114 LEU A N 1
ATOM 835 C CA . LEU A 1 114 ? -6.373 6.799 -0.129 1.00 91.19 114 LEU A CA 1
ATOM 836 C C . LEU A 1 114 ? -6.610 5.662 0.856 1.00 91.19 114 LEU A C 1
ATOM 838 O O . LEU A 1 114 ? -7.220 4.642 0.517 1.00 91.19 114 LEU A O 1
ATOM 842 N N . ILE A 1 115 ? -6.113 5.857 2.065 1.00 92.88 115 ILE A N 1
ATOM 843 C CA . ILE A 1 115 ? -6.319 4.983 3.213 1.00 92.88 115 ILE A CA 1
ATOM 844 C C . ILE A 1 115 ? -7.094 5.810 4.232 1.00 92.88 115 ILE A C 1
ATOM 846 O O . ILE A 1 115 ? -6.749 6.967 4.429 1.00 92.88 115 ILE A O 1
ATOM 850 N N . TYR A 1 116 ? -8.118 5.248 4.865 1.00 94.56 116 TYR A N 1
ATOM 851 C CA . TYR A 1 116 ? -8.938 5.933 5.866 1.00 94.56 116 TYR A CA 1
ATOM 852 C C . TYR A 1 116 ? -8.677 5.367 7.261 1.00 94.56 116 TYR A C 1
ATOM 854 O O . TYR A 1 116 ? -8.748 4.154 7.468 1.00 94.56 116 TYR A O 1
ATOM 862 N N . GLY A 1 117 ? -8.392 6.222 8.233 1.00 93.88 117 GLY A N 1
ATOM 863 C CA . GLY A 1 117 ? -7.899 5.765 9.528 1.00 93.88 117 GLY A CA 1
ATOM 864 C C . GLY A 1 117 ? -7.824 6.863 10.564 1.00 93.88 117 GLY A C 1
ATOM 865 O O . GLY A 1 117 ? -8.289 7.978 10.337 1.00 93.88 117 GLY A O 1
ATOM 866 N N . GLU A 1 118 ? -7.246 6.517 11.705 1.00 92.69 118 GLU A N 1
ATOM 867 C CA . GLU A 1 118 ? -6.957 7.442 12.789 1.00 92.69 118 GLU A CA 1
ATOM 868 C C . GLU A 1 118 ? -5.441 7.600 12.950 1.00 92.69 118 GLU A C 1
ATOM 870 O O . GLU A 1 118 ? -4.649 6.701 12.652 1.00 92.69 118 GLU A O 1
ATOM 875 N N . GLU A 1 119 ? -5.020 8.778 13.409 1.00 88.88 119 GLU A N 1
ATOM 876 C CA . GLU A 1 119 ? -3.608 9.082 13.641 1.00 88.88 119 GLU A CA 1
ATOM 877 C C . GLU A 1 119 ? -2.966 8.033 14.561 1.00 88.88 119 GLU A C 1
ATOM 879 O O . GLU A 1 119 ? -3.445 7.779 15.668 1.00 88.88 119 GLU A O 1
ATOM 884 N N . GLY A 1 120 ? -1.849 7.449 14.122 1.00 86.06 120 GLY A N 1
ATOM 885 C CA . GLY A 1 120 ? -1.132 6.436 14.897 1.00 86.06 120 GLY A CA 1
ATOM 886 C C . GLY A 1 120 ? -1.514 4.987 14.582 1.00 86.06 120 GLY A C 1
ATOM 887 O O . GLY A 1 120 ? -0.810 4.080 15.036 1.00 86.06 120 GLY A O 1
ATOM 888 N N . ASP A 1 121 ? -2.552 4.744 13.776 1.00 89.25 121 ASP A N 1
ATOM 889 C CA . ASP A 1 121 ? -2.910 3.391 13.348 1.00 89.25 121 ASP A CA 1
ATOM 890 C C . ASP A 1 121 ? -1.769 2.713 12.578 1.00 89.25 121 ASP A C 1
ATOM 892 O O . ASP A 1 121 ? -1.033 3.337 11.815 1.00 89.25 121 ASP A O 1
ATOM 896 N N . THR A 1 122 ? -1.619 1.399 12.747 1.00 89.75 122 THR A N 1
ATOM 897 C CA . THR A 1 122 ? -0.653 0.618 11.960 1.00 89.75 122 THR A CA 1
ATOM 898 C C . THR A 1 122 ? -1.314 0.095 10.693 1.00 89.75 122 THR A C 1
ATOM 900 O O . THR A 1 122 ? -2.270 -0.680 10.762 1.00 89.75 122 THR A O 1
ATOM 903 N N . VAL A 1 123 ? -0.770 0.477 9.538 1.00 88.44 123 VAL A N 1
ATOM 904 C CA . VAL A 1 123 ? -1.268 0.064 8.225 1.00 88.44 123 VAL A CA 1
ATOM 905 C C . VAL A 1 123 ? -0.472 -1.132 7.710 1.00 88.44 123 VAL A C 1
ATOM 907 O O . VAL A 1 123 ? 0.758 -1.122 7.690 1.00 88.44 123 VAL A O 1
ATOM 910 N N . THR A 1 124 ? -1.179 -2.159 7.244 1.00 89.19 124 THR A N 1
ATOM 911 C CA . THR A 1 124 ? -0.596 -3.323 6.561 1.00 89.19 124 THR A CA 1
ATOM 912 C C . THR A 1 124 ? -1.202 -3.492 5.175 1.00 89.19 124 THR A C 1
ATOM 914 O O . THR A 1 124 ? -2.300 -3.006 4.919 1.00 89.19 124 THR A O 1
ATOM 917 N N . PHE A 1 125 ? -0.502 -4.161 4.259 1.00 89.06 125 PHE A N 1
ATOM 918 C CA . PHE A 1 125 ? -0.917 -4.221 2.858 1.00 89.06 125 PHE A CA 1
ATOM 919 C C . PHE A 1 125 ? -1.035 -5.660 2.356 1.00 89.06 125 PHE A C 1
ATOM 921 O O . PHE A 1 125 ? -0.282 -6.555 2.744 1.00 89.06 125 PHE A O 1
ATOM 928 N N . MET A 1 126 ? -1.977 -5.875 1.444 1.00 90.69 126 MET A N 1
ATOM 929 C CA . MET A 1 126 ? -2.138 -7.121 0.705 1.00 90.69 126 MET A CA 1
ATOM 930 C C . MET A 1 126 ? -2.310 -6.808 -0.774 1.00 90.69 126 MET A C 1
ATOM 932 O O . MET A 1 126 ? -3.039 -5.891 -1.136 1.00 90.69 126 MET A O 1
ATOM 936 N N . PHE A 1 127 ? -1.664 -7.588 -1.628 1.00 91.62 127 PHE A N 1
ATOM 937 C CA . PHE A 1 127 ? -1.817 -7.516 -3.072 1.00 91.62 127 PHE A CA 1
ATOM 938 C C . PHE A 1 127 ? -2.494 -8.776 -3.597 1.00 91.62 127 PHE A C 1
ATOM 940 O O . PHE A 1 127 ? -2.166 -9.880 -3.170 1.00 91.62 127 PHE A O 1
ATOM 947 N N . GLN A 1 128 ? -3.417 -8.616 -4.538 1.00 92.31 128 GLN A N 1
ATOM 948 C CA . GLN A 1 128 ? -4.045 -9.699 -5.278 1.00 92.31 128 GLN A CA 1
ATOM 949 C C . GLN A 1 128 ? -3.698 -9.576 -6.763 1.00 92.31 128 GLN A C 1
ATOM 951 O O . GLN A 1 128 ? -4.006 -8.559 -7.387 1.00 92.31 128 GLN A O 1
ATOM 956 N N . ASP A 1 129 ? -3.088 -10.616 -7.333 1.00 90.50 129 ASP A N 1
ATOM 957 C CA . ASP A 1 129 ? -2.768 -10.655 -8.762 1.00 90.50 129 ASP A CA 1
ATOM 958 C C . ASP A 1 129 ? -4.003 -10.968 -9.634 1.00 90.50 129 ASP A C 1
ATOM 960 O O . ASP A 1 129 ? -5.096 -11.276 -9.148 1.00 90.50 129 ASP A O 1
ATOM 964 N N . GLY A 1 130 ? -3.835 -10.913 -10.959 1.00 86.75 130 GLY A N 1
ATOM 965 C CA . GLY A 1 130 ? -4.905 -11.237 -11.913 1.00 86.75 130 GLY A CA 1
ATOM 966 C C . GLY A 1 130 ? -5.371 -12.701 -11.880 1.00 86.75 130 GLY A C 1
ATOM 967 O O . GLY A 1 130 ? -6.439 -13.010 -12.402 1.00 86.75 130 GLY A O 1
ATOM 968 N N . ALA A 1 131 ? -4.604 -13.598 -11.253 1.00 87.69 131 ALA A N 1
ATOM 969 C CA . ALA A 1 131 ? -4.962 -14.998 -11.030 1.00 87.69 131 ALA A CA 1
ATOM 970 C C . ALA A 1 131 ? -5.614 -15.226 -9.652 1.00 87.69 131 ALA A C 1
ATOM 972 O O . ALA A 1 131 ? -5.887 -16.365 -9.280 1.00 87.69 131 ALA A O 1
ATOM 973 N N . SER A 1 132 ? -5.915 -14.150 -8.915 1.00 84.88 132 SER A N 1
ATOM 974 C CA . SER A 1 132 ? -6.477 -14.174 -7.561 1.00 84.88 132 SER A CA 1
ATOM 975 C C . SER A 1 132 ? -5.566 -14.787 -6.495 1.00 84.88 132 SER A C 1
ATOM 977 O O . SER A 1 132 ? -6.040 -15.137 -5.414 1.00 84.88 132 SER A O 1
ATOM 979 N N . ASN A 1 133 ? -4.256 -14.877 -6.743 1.00 87.06 133 ASN A N 1
ATOM 980 C CA . ASN A 1 133 ? -3.318 -15.171 -5.667 1.00 87.06 133 ASN A CA 1
ATOM 981 C C . ASN A 1 133 ? -3.143 -13.923 -4.805 1.00 87.06 133 ASN A C 1
ATOM 983 O O . ASN A 1 133 ? -2.923 -12.828 -5.326 1.00 87.06 133 ASN A O 1
ATOM 987 N N . GLN A 1 134 ? -3.209 -14.106 -3.489 1.00 87.50 134 GLN A N 1
ATOM 988 C CA . GLN A 1 134 ? -2.976 -13.047 -2.518 1.00 87.50 134 GLN A CA 1
ATOM 989 C C . GLN A 1 134 ? -1.559 -13.135 -1.949 1.00 87.50 134 GLN A C 1
ATOM 991 O O . GLN A 1 134 ? -1.067 -14.216 -1.610 1.00 87.50 134 GLN A O 1
ATOM 996 N N . TYR A 1 135 ? -0.926 -11.975 -1.830 1.00 85.38 135 TYR A N 1
ATOM 997 C CA . TYR A 1 135 ? 0.414 -11.786 -1.303 1.00 85.38 135 TYR A CA 1
ATOM 998 C C . TYR A 1 135 ? 0.329 -10.741 -0.208 1.00 85.38 135 TYR A C 1
ATOM 1000 O O . TYR A 1 135 ? -0.082 -9.604 -0.450 1.00 85.38 135 TYR A O 1
ATOM 1008 N N . ARG A 1 136 ? 0.715 -11.120 1.006 1.00 83.62 136 ARG A N 1
ATOM 1009 C CA . ARG A 1 136 ? 0.907 -10.135 2.058 1.00 83.62 136 ARG A CA 1
ATOM 1010 C C . ARG A 1 136 ? 2.133 -9.305 1.697 1.00 83.62 136 ARG A C 1
ATOM 1012 O O . ARG A 1 136 ? 3.193 -9.849 1.399 1.00 83.62 136 ARG A O 1
ATOM 1019 N N . LEU A 1 137 ? 1.953 -7.996 1.658 1.00 79.06 137 LEU A N 1
ATOM 1020 C CA . LEU A 1 137 ? 3.029 -7.048 1.449 1.00 79.06 137 LEU A CA 1
ATOM 1021 C C . LEU A 1 137 ? 3.481 -6.621 2.844 1.00 79.06 137 LEU A C 1
ATOM 1023 O O . LEU A 1 137 ? 3.098 -5.561 3.337 1.00 79.06 137 LEU A O 1
ATOM 1027 N N . ASP A 1 138 ? 4.190 -7.515 3.530 1.00 64.88 138 ASP A N 1
ATOM 1028 C CA . ASP A 1 138 ? 4.783 -7.157 4.810 1.00 64.88 138 ASP A CA 1
ATOM 1029 C C . ASP A 1 138 ? 5.913 -6.168 4.553 1.00 64.88 138 ASP A C 1
ATOM 1031 O O . ASP A 1 138 ? 6.860 -6.427 3.807 1.00 64.88 138 ASP A O 1
ATOM 1035 N N . THR A 1 139 ? 5.796 -5.013 5.190 1.00 53.09 139 THR A N 1
ATOM 1036 C CA . THR A 1 139 ? 6.965 -4.218 5.496 1.00 53.09 139 THR A CA 1
ATOM 1037 C C . THR A 1 139 ? 7.798 -4.996 6.515 1.00 53.09 139 THR A C 1
ATOM 1039 O O . THR A 1 139 ? 7.261 -5.762 7.317 1.00 53.09 139 THR A O 1
ATOM 1042 N N . ASP A 1 140 ? 9.124 -4.861 6.460 1.00 54.56 140 ASP A N 1
ATOM 1043 C CA . ASP A 1 140 ? 10.020 -5.351 7.514 1.00 54.56 140 ASP A CA 1
ATOM 1044 C C . ASP A 1 140 ? 9.378 -5.075 8.895 1.00 54.56 140 ASP A C 1
ATOM 1046 O O . ASP A 1 140 ? 8.883 -3.968 9.091 1.00 54.56 140 ASP A O 1
ATOM 1050 N N . PRO A 1 141 ? 9.328 -6.020 9.853 1.00 46.25 141 PRO A N 1
ATOM 1051 C CA . PRO A 1 141 ? 8.725 -5.778 11.169 1.00 46.25 141 PRO A CA 1
ATOM 1052 C C . PRO A 1 141 ? 9.376 -4.619 11.949 1.00 46.25 141 PRO A C 1
ATOM 1054 O O . PRO A 1 141 ? 8.811 -4.152 12.934 1.00 46.25 141 PRO A O 1
ATOM 1057 N N . SER A 1 142 ? 10.553 -4.145 11.524 1.00 46.34 142 SER A N 1
ATOM 1058 C CA . SER A 1 142 ? 11.185 -2.908 12.007 1.00 46.34 142 SER A CA 1
ATOM 1059 C C . SER A 1 142 ? 10.671 -1.624 11.337 1.00 46.34 142 SER A C 1
ATOM 1061 O O . SER A 1 142 ? 11.019 -0.524 11.760 1.00 46.34 142 SER A O 1
ATOM 1063 N N . GLN A 1 143 ? 9.839 -1.752 10.308 1.00 52.53 143 GLN A N 1
ATOM 1064 C CA . GLN A 1 143 ?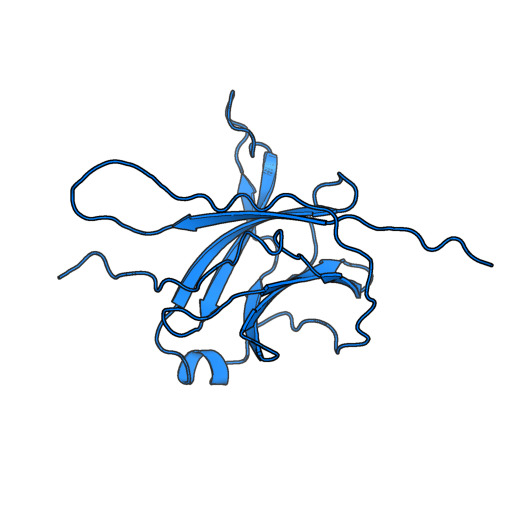 9.221 -0.677 9.548 1.00 52.53 143 GLN A CA 1
ATOM 1065 C C . GLN A 1 143 ? 7.705 -0.822 9.581 1.00 52.53 143 GLN A C 1
ATOM 1067 O O . GLN A 1 143 ? 7.076 -1.446 8.729 1.00 52.53 143 GLN A O 1
ATOM 1072 N N . THR A 1 144 ? 7.099 -0.215 10.588 1.00 67.69 144 THR A N 1
ATOM 1073 C CA . THR A 1 144 ? 5.656 -0.006 10.635 1.00 67.69 144 THR A CA 1
ATOM 1074 C C . THR A 1 144 ? 5.301 1.220 9.808 1.00 67.69 144 THR A C 1
ATOM 1076 O O . THR A 1 144 ? 5.845 2.300 10.036 1.00 67.69 144 THR A O 1
ATOM 1079 N N . ILE A 1 145 ? 4.371 1.068 8.865 1.00 79.12 145 ILE A N 1
ATOM 1080 C CA . ILE A 1 145 ? 3.731 2.224 8.241 1.00 79.12 145 ILE A CA 1
ATOM 1081 C C . ILE A 1 145 ? 2.645 2.686 9.201 1.00 79.12 145 ILE A C 1
ATOM 1083 O O . ILE A 1 145 ? 1.650 1.995 9.416 1.00 79.12 145 ILE A O 1
ATOM 1087 N N . THR A 1 146 ? 2.881 3.836 9.813 1.00 84.38 146 THR A N 1
ATOM 1088 C CA . THR A 1 146 ? 1.919 4.488 10.693 1.00 84.38 146 THR A CA 1
ATOM 1089 C C . THR A 1 146 ? 1.048 5.418 9.866 1.00 84.38 146 THR A C 1
ATOM 1091 O O . THR A 1 146 ? 1.557 6.170 9.035 1.00 84.38 146 THR A O 1
ATOM 1094 N N . PHE A 1 147 ? -0.259 5.348 10.084 1.00 84.12 147 PHE A N 1
ATOM 1095 C CA . PHE A 1 147 ? -1.211 6.272 9.505 1.00 84.12 147 PHE A CA 1
ATOM 1096 C C . PHE A 1 147 ? -0.902 7.685 9.997 1.00 84.12 147 PHE A C 1
ATOM 1098 O O . PHE A 1 147 ? -0.904 7.948 11.203 1.00 84.12 147 PHE A O 1
ATOM 1105 N N . ALA A 1 148 ? -0.647 8.567 9.039 1.00 82.81 148 ALA A N 1
ATOM 1106 C CA . ALA A 1 148 ? -0.517 9.996 9.242 1.00 82.81 148 ALA A CA 1
ATOM 1107 C C . ALA A 1 148 ? -1.554 10.660 8.347 1.00 82.81 148 ALA A C 1
ATOM 1109 O O . ALA A 1 148 ? -1.526 10.469 7.128 1.00 82.81 148 ALA A O 1
ATOM 1110 N N . LYS A 1 149 ? -2.488 11.399 8.942 1.00 84.00 149 LYS A N 1
ATOM 1111 C CA . LYS A 1 149 ? -3.527 12.056 8.149 1.00 84.00 149 LYS A CA 1
ATOM 1112 C C . LYS A 1 149 ? -2.916 13.073 7.186 1.00 84.00 149 LYS A C 1
ATOM 1114 O O . LYS A 1 149 ? -1.991 13.810 7.537 1.00 84.00 149 LYS A O 1
ATOM 1119 N N . ASP A 1 150 ? -3.494 13.164 5.997 1.00 81.44 150 ASP A N 1
ATOM 1120 C CA . ASP A 1 150 ? -3.228 14.249 5.070 1.00 81.44 150 ASP A CA 1
ATOM 1121 C C . ASP A 1 150 ? -3.692 15.547 5.742 1.00 81.44 150 ASP A C 1
ATOM 1123 O O . ASP A 1 150 ? -4.875 15.752 6.022 1.00 81.44 150 ASP A O 1
ATOM 1127 N N . THR A 1 151 ? -2.751 16.428 6.062 1.00 74.00 151 THR A N 1
ATOM 1128 C CA . THR A 1 151 ? -3.076 17.744 6.600 1.00 74.00 151 THR A CA 1
ATOM 1129 C C . THR A 1 151 ? -3.514 18.667 5.468 1.00 74.00 151 THR A C 1
ATOM 1131 O O . THR A 1 151 ? -2.829 18.811 4.456 1.00 74.00 151 THR A O 1
ATOM 1134 N N . GLU A 1 152 ? -4.660 19.332 5.634 1.00 56.81 152 GLU A N 1
ATOM 1135 C CA . GLU A 1 152 ? -5.019 20.453 4.767 1.00 56.81 152 GLU A CA 1
ATOM 1136 C C . GLU A 1 152 ? -3.965 21.558 4.927 1.00 56.81 152 GLU A C 1
ATOM 1138 O O . GLU A 1 152 ? -3.840 22.174 5.987 1.00 56.81 152 GLU A O 1
ATOM 1143 N N . ALA A 1 153 ? -3.213 21.841 3.863 1.00 44.69 153 ALA A N 1
ATOM 1144 C CA . ALA A 1 153 ? -2.409 23.051 3.771 1.00 44.69 153 ALA A CA 1
ATOM 1145 C C . ALA A 1 153 ? -3.355 24.256 3.616 1.00 44.69 153 ALA A C 1
ATOM 1147 O O . ALA A 1 153 ? -3.671 24.663 2.497 1.00 44.69 153 ALA A O 1
ATOM 1148 N N . GLY A 1 154 ? -3.866 24.795 4.727 1.00 46.06 154 GLY A N 1
ATOM 1149 C CA . GLY A 1 154 ? -4.796 25.919 4.648 1.00 46.06 154 GLY A CA 1
ATOM 1150 C C . GLY A 1 154 ? -5.532 26.330 5.918 1.00 46.06 154 GLY A C 1
ATOM 1151 O O . GLY A 1 154 ? -6.738 26.558 5.831 1.00 46.06 154 GLY A O 1
ATOM 1152 N N . LYS A 1 155 ? -4.844 26.494 7.056 1.00 36.34 155 LYS A N 1
ATOM 1153 C CA . LYS A 1 155 ? -5.226 27.470 8.095 1.00 36.34 155 LYS A CA 1
ATOM 1154 C C . LYS A 1 155 ? -3.999 28.103 8.725 1.00 36.34 155 LYS A C 1
ATOM 1156 O O . LYS A 1 155 ? -3.086 27.332 9.075 1.00 36.34 155 LYS A O 1
#